Protein AF-A0A3A5AT58-F1 (afdb_monomer_lite)

Sequence (66 aa):
MDDWCDQRDWVNDGNRIYRCSKCRKRLHPREMWEEGYFKGWQLPPHKKKGHKIRAAKLRQHKIRKS

Radius of gyration: 15.73 Å; chains: 1; bounding box: 46×16×36 Å

Secondary structure (DSSP, 8-state):
---EE----EES-SSSPEE-TTT--EE--EEEEETTEEEEEEPPPEEGGGHHHHHHHHHHHHHTT-

pLDDT: mean 77.18, std 14.25, range [50.44, 94.0]

Foldseek 3Di:
DDQKDPQWDFDADQPDFDADPQQGDTFGWDFDDDPNHGPGTITDIDTCPRNVVVVVVVVVVVVVVD

Structure (mmCIF, N/CA/C/O backbone):
data_AF-A0A3A5AT58-F1
#
_entry.id   AF-A0A3A5AT58-F1
#
loop_
_atom_site.group_PDB
_atom_site.id
_atom_site.type_symbol
_atom_site.label_atom_id
_atom_site.label_alt_id
_atom_site.label_comp_id
_atom_site.label_asym_id
_atom_site.label_entity_id
_atom_site.label_seq_id
_at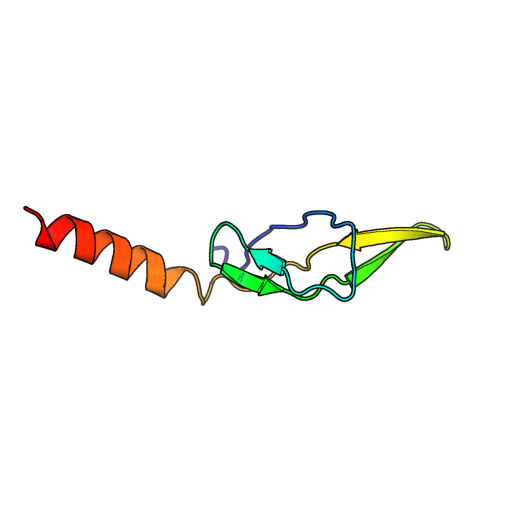om_site.pdbx_PDB_ins_code
_atom_site.Cartn_x
_atom_site.Cartn_y
_atom_site.Cartn_z
_atom_site.occupancy
_atom_site.B_iso_or_equiv
_atom_site.auth_seq_id
_atom_site.auth_comp_id
_atom_site.auth_asym_id
_atom_site.auth_atom_id
_atom_site.pdbx_PDB_model_num
ATOM 1 N N . MET A 1 1 ? 0.467 -7.378 19.824 1.00 52.91 1 MET A N 1
ATOM 2 C CA . MET A 1 1 ? 1.499 -8.083 19.052 1.00 52.91 1 MET A CA 1
ATOM 3 C C . MET A 1 1 ? 0.792 -8.580 17.795 1.00 52.91 1 MET A C 1
ATOM 5 O O . MET A 1 1 ? 0.130 -9.595 17.858 1.00 52.91 1 MET A O 1
ATOM 9 N N . ASP A 1 2 ? 0.511 -7.771 16.777 1.00 58.25 2 ASP A N 1
ATOM 10 C CA . ASP A 1 2 ? 1.437 -7.029 15.919 1.00 58.25 2 ASP A CA 1
ATOM 11 C C . ASP A 1 2 ? 0.809 -5.687 15.469 1.00 58.25 2 ASP A C 1
ATOM 13 O O . ASP A 1 2 ? -0.331 -5.673 14.985 1.00 58.25 2 ASP A O 1
ATOM 17 N N . ASP A 1 3 ? 1.489 -4.551 15.693 1.00 70.06 3 ASP A N 1
ATOM 18 C CA . ASP A 1 3 ? 0.950 -3.202 15.411 1.00 70.06 3 ASP A CA 1
ATOM 19 C C . ASP A 1 3 ? 0.958 -2.863 13.912 1.00 70.06 3 ASP A C 1
ATOM 21 O O . ASP A 1 3 ? 0.612 -1.743 13.556 1.00 70.06 3 ASP A O 1
ATOM 25 N N . TRP A 1 4 ? 1.292 -3.800 13.017 1.00 74.12 4 TRP A N 1
ATOM 26 C CA . TRP A 1 4 ? 1.322 -3.590 11.567 1.00 74.12 4 TRP A CA 1
ATOM 27 C C . TRP A 1 4 ? 0.299 -4.445 10.823 1.00 74.12 4 TRP A C 1
ATOM 29 O O . TRP A 1 4 ? -0.052 -5.545 11.228 1.00 74.12 4 TRP A O 1
ATOM 39 N N . CYS A 1 5 ? -0.305 -3.870 9.787 1.00 78.88 5 CYS A N 1
ATOM 40 C CA . CYS A 1 5 ? -1.196 -4.542 8.861 1.00 78.88 5 CYS A CA 1
ATOM 41 C C . CYS A 1 5 ? -0.359 -5.021 7.681 1.00 78.88 5 CYS A C 1
ATOM 43 O O . CYS A 1 5 ? 0.106 -4.205 6.885 1.00 78.88 5 CYS A O 1
ATOM 45 N N . ASP A 1 6 ? -0.241 -6.337 7.556 1.00 72.06 6 ASP A N 1
ATOM 46 C CA . ASP A 1 6 ? 0.614 -7.032 6.584 1.00 72.06 6 ASP A CA 1
ATOM 47 C C . ASP A 1 6 ? 0.015 -7.077 5.170 1.00 72.06 6 ASP A C 1
ATOM 49 O O . ASP A 1 6 ? 0.337 -7.942 4.363 1.00 72.06 6 ASP A O 1
ATOM 53 N N . GLN A 1 7 ? -0.915 -6.167 4.868 1.00 72.62 7 GLN A N 1
ATOM 54 C CA . GLN A 1 7 ? -1.530 -6.091 3.550 1.00 72.62 7 GLN A CA 1
ATOM 55 C C . GLN A 1 7 ? -0.485 -5.571 2.556 1.00 72.62 7 GLN A C 1
ATOM 57 O O . GLN A 1 7 ? -0.078 -4.414 2.650 1.00 72.62 7 GLN A O 1
ATOM 62 N N . ARG A 1 8 ? -0.075 -6.437 1.626 1.00 76.06 8 ARG A N 1
ATOM 63 C CA . ARG A 1 8 ? 0.897 -6.167 0.556 1.00 76.06 8 ARG A CA 1
ATOM 64 C C . ARG A 1 8 ? 0.287 -6.475 -0.809 1.00 76.06 8 ARG A C 1
ATOM 66 O O . ARG A 1 8 ? 0.850 -7.225 -1.600 1.00 76.06 8 ARG A O 1
ATOM 73 N N . ASP A 1 9 ? -0.907 -5.946 -1.050 1.00 83.69 9 ASP A N 1
ATOM 74 C CA . ASP A 1 9 ? -1.587 -6.174 -2.322 1.00 83.69 9 ASP A CA 1
ATOM 75 C C . ASP A 1 9 ? -0.848 -5.464 -3.451 1.00 83.69 9 ASP A C 1
ATOM 77 O O . ASP A 1 9 ? -0.403 -4.320 -3.302 1.00 83.69 9 ASP A O 1
ATOM 81 N N . TRP A 1 10 ? -0.767 -6.143 -4.586 1.00 89.94 10 TRP A N 1
ATOM 82 C CA . TRP A 1 10 ? -0.381 -5.536 -5.848 1.00 89.94 10 TRP A CA 1
ATOM 83 C C . TRP A 1 10 ? -1.560 -4.764 -6.427 1.00 89.94 10 TRP A C 1
ATOM 85 O O . TRP A 1 10 ? -2.714 -5.183 -6.313 1.00 89.94 10 TRP A O 1
ATOM 95 N N . VAL A 1 11 ? -1.273 -3.618 -7.028 1.00 89.44 11 VAL A N 1
ATOM 96 C CA . VAL A 1 11 ? -2.273 -2.747 -7.637 1.00 89.44 11 VAL A CA 1
ATOM 97 C C . VAL A 1 11 ? -1.803 -2.272 -9.003 1.00 89.44 11 VAL A C 1
ATOM 99 O O . VAL A 1 11 ? -0.612 -2.250 -9.301 1.00 89.44 11 VAL A O 1
ATOM 102 N N . ASN A 1 12 ? -2.763 -1.881 -9.833 1.00 87.06 12 ASN A N 1
ATOM 103 C CA . ASN A 1 12 ? -2.496 -1.552 -11.231 1.00 87.06 12 ASN A CA 1
ATOM 104 C C . ASN A 1 12 ? -2.024 -0.104 -11.436 1.00 87.06 12 ASN A C 1
ATOM 106 O O . ASN A 1 12 ? -1.433 0.194 -12.465 1.00 87.06 12 ASN A O 1
ATOM 110 N N . ASP A 1 13 ? -2.294 0.798 -10.489 1.00 89.56 13 ASP A N 1
ATOM 111 C CA . ASP A 1 13 ? -2.071 2.239 -10.642 1.00 89.56 13 ASP A CA 1
ATOM 112 C C . ASP A 1 13 ? -1.324 2.793 -9.423 1.00 89.56 13 ASP A C 1
ATOM 114 O O . ASP A 1 13 ? -1.793 2.645 -8.298 1.00 89.56 13 ASP A O 1
ATOM 118 N N . GLY A 1 14 ? -0.171 3.431 -9.635 1.00 88.94 14 GLY A N 1
ATOM 119 C CA . GLY A 1 14 ? 0.636 4.053 -8.581 1.00 88.94 14 GLY A CA 1
ATOM 120 C C . GLY A 1 14 ? 0.154 5.422 -8.107 1.00 88.94 14 GLY A C 1
ATOM 121 O O . GLY A 1 14 ? 0.445 5.826 -6.983 1.00 88.94 14 GLY A O 1
ATOM 122 N N . ASN A 1 15 ? -0.617 6.121 -8.938 1.00 89.69 15 ASN A N 1
ATOM 123 C CA . ASN A 1 15 ? -1.088 7.482 -8.686 1.00 89.69 15 ASN A CA 1
ATOM 124 C C . ASN A 1 15 ? -2.438 7.507 -7.965 1.00 89.69 15 ASN A C 1
ATOM 126 O O . ASN A 1 15 ? -2.859 8.535 -7.426 1.00 89.69 15 ASN A O 1
ATOM 130 N N . ARG A 1 16 ? -3.133 6.369 -7.919 1.00 90.38 16 ARG A N 1
ATOM 131 C CA . ARG A 1 16 ? -4.409 6.246 -7.222 1.00 90.38 16 ARG A CA 1
ATOM 132 C C . ARG A 1 16 ? -4.220 6.018 -5.722 1.00 90.38 16 ARG A C 1
ATOM 134 O O . ARG A 1 16 ? -3.409 5.217 -5.268 1.00 90.38 16 ARG A O 1
ATOM 141 N N . ILE A 1 17 ? -5.070 6.666 -4.925 1.00 90.12 17 ILE A N 1
ATOM 142 C CA . ILE A 1 17 ? -5.162 6.405 -3.485 1.00 90.12 17 ILE A CA 1
ATOM 143 C C . ILE A 1 17 ? -6.000 5.147 -3.240 1.00 90.12 17 ILE A C 1
ATOM 145 O O . ILE A 1 17 ? -7.205 5.125 -3.509 1.00 90.12 17 ILE A O 1
ATOM 149 N N . TYR A 1 18 ? -5.389 4.131 -2.637 1.00 88.19 18 TYR A N 1
ATOM 150 C CA . TYR A 1 18 ? -6.066 2.903 -2.221 1.00 88.19 18 TYR A CA 1
ATOM 151 C C . TYR A 1 18 ? -6.448 2.954 -0.747 1.00 88.19 18 TYR A C 1
ATOM 153 O O . TYR A 1 18 ? -5.945 3.761 0.038 1.00 88.19 18 TYR A O 1
ATOM 161 N N . ARG A 1 19 ? -7.376 2.083 -0.346 1.00 86.38 19 ARG A N 1
ATOM 162 C CA . ARG A 1 19 ? -7.787 1.942 1.051 1.00 86.38 19 ARG A CA 1
ATOM 163 C C 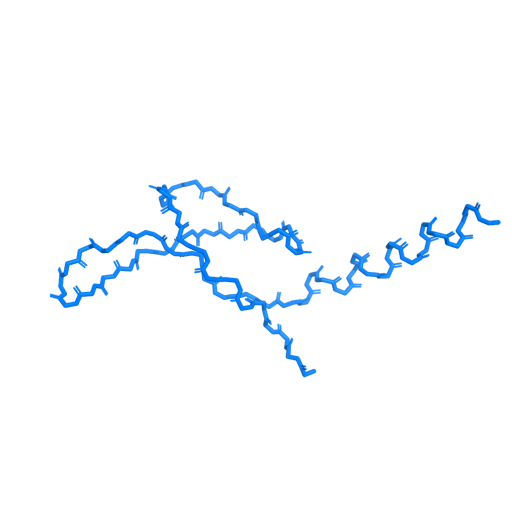. ARG A 1 19 ? -7.573 0.509 1.502 1.00 86.38 19 ARG A C 1
ATOM 165 O O . ARG A 1 19 ? -8.069 -0.413 0.867 1.00 86.38 19 ARG A O 1
ATOM 172 N N . CYS A 1 20 ? -6.900 0.335 2.635 1.00 83.06 20 CYS A N 1
ATOM 173 C CA . CYS A 1 20 ? -6.804 -0.967 3.293 1.00 83.06 20 CYS A CA 1
ATOM 174 C C . CYS A 1 20 ? -8.212 -1.535 3.540 1.00 83.06 20 CYS A C 1
ATOM 176 O O . CYS A 1 20 ? -9.057 -0.848 4.117 1.00 83.06 20 CYS A O 1
ATOM 178 N N . SER A 1 21 ? -8.483 -2.780 3.156 1.00 76.06 21 SER A N 1
ATOM 179 C CA . SER A 1 21 ? -9.814 -3.382 3.337 1.00 76.06 21 SER A CA 1
ATOM 180 C C . SER A 1 21 ? -10.151 -3.556 4.824 1.00 76.06 21 SER A C 1
ATOM 182 O O . SER A 1 21 ? -11.287 -3.342 5.258 1.00 76.06 21 SER A O 1
ATOM 184 N N . LYS A 1 22 ? -9.127 -3.833 5.640 1.00 75.94 22 LYS A N 1
ATOM 185 C CA . LYS A 1 22 ? -9.253 -4.087 7.081 1.00 75.94 22 LYS A CA 1
ATOM 186 C C . LYS A 1 22 ? -9.499 -2.805 7.882 1.00 75.94 22 LYS A C 1
ATOM 188 O O . LYS A 1 22 ? -10.338 -2.789 8.784 1.00 75.94 22 LYS A O 1
ATOM 193 N N . CYS A 1 23 ? -8.824 -1.701 7.553 1.00 77.44 23 CYS A N 1
ATOM 194 C CA . CYS A 1 23 ? -8.894 -0.470 8.360 1.00 77.44 23 CYS A CA 1
ATOM 195 C C . CYS A 1 23 ? -9.258 0.807 7.626 1.00 77.44 23 CYS A C 1
ATOM 197 O O . CYS A 1 23 ? -9.435 1.845 8.262 1.00 77.44 23 CYS A O 1
ATOM 199 N N . ARG A 1 24 ? -9.406 0.737 6.305 1.00 77.75 24 ARG A N 1
ATOM 200 C CA . ARG A 1 24 ? -9.712 1.860 5.412 1.00 77.75 24 ARG A CA 1
ATOM 201 C C . ARG A 1 24 ? -8.689 2.993 5.449 1.00 77.75 24 ARG A C 1
ATOM 203 O O . ARG A 1 24 ? -8.985 4.085 4.965 1.00 77.75 24 ARG A O 1
ATOM 210 N N . LYS A 1 25 ? -7.490 2.749 5.994 1.00 83.62 25 LYS A N 1
ATOM 211 C CA . LYS A 1 25 ? -6.376 3.696 5.913 1.00 83.62 25 LYS A CA 1
ATOM 212 C C . LYS A 1 25 ? -6.051 3.941 4.444 1.00 83.62 25 LYS A C 1
ATOM 214 O O . LYS A 1 25 ? -5.997 2.990 3.666 1.00 83.62 25 LYS A O 1
ATOM 219 N N . ARG A 1 26 ? -5.867 5.213 4.093 1.00 87.69 26 ARG A N 1
ATOM 220 C CA . ARG A 1 26 ? -5.408 5.631 2.768 1.00 87.69 26 ARG A CA 1
ATOM 221 C C . ARG A 1 26 ? -3.952 5.215 2.599 1.00 87.69 26 ARG A C 1
ATOM 223 O O . ARG A 1 26 ? -3.134 5.533 3.463 1.00 87.69 26 ARG A O 1
ATOM 230 N N . LEU A 1 27 ? -3.669 4.493 1.528 1.00 88.44 27 LEU A N 1
ATOM 231 C CA . LEU A 1 27 ? -2.352 3.994 1.173 1.00 88.44 27 LEU A CA 1
ATOM 232 C C . LEU A 1 27 ? -2.026 4.470 -0.236 1.00 88.44 27 LEU A C 1
ATOM 234 O O . LEU A 1 27 ? -2.865 4.374 -1.132 1.00 88.44 27 LEU A O 1
ATOM 238 N N . HIS A 1 28 ? -0.807 4.969 -0.388 1.00 90.69 28 HIS A N 1
ATOM 239 C CA . HIS A 1 28 ? -0.219 5.248 -1.686 1.00 90.69 28 HIS A CA 1
ATOM 240 C C . HIS A 1 28 ? 0.643 4.039 -2.052 1.00 90.69 28 HIS A C 1
ATOM 242 O O . HIS A 1 28 ? 1.461 3.626 -1.216 1.00 90.69 28 HIS A O 1
ATOM 248 N N . PRO A 1 29 ? 0.419 3.430 -3.222 1.00 92.62 29 PRO A N 1
ATOM 249 C CA . PRO A 1 29 ? 1.254 2.343 -3.705 1.00 92.62 29 PRO A CA 1
ATOM 250 C C . PRO A 1 29 ? 2.700 2.802 -3.876 1.00 92.62 29 PRO A C 1
ATOM 252 O O . PRO A 1 29 ? 2.973 3.987 -4.058 1.00 92.62 29 PRO A O 1
ATOM 255 N N . ARG A 1 30 ? 3.632 1.858 -3.796 1.00 90.88 30 ARG A N 1
ATOM 256 C CA . ARG A 1 30 ? 5.049 2.090 -4.077 1.00 90.88 30 ARG A CA 1
ATOM 257 C C . ARG A 1 30 ? 5.462 1.280 -5.287 1.00 90.88 30 ARG A C 1
ATOM 259 O O . ARG A 1 30 ? 4.986 0.156 -5.450 1.00 90.88 30 ARG A O 1
ATOM 266 N N . GLU A 1 31 ? 6.346 1.850 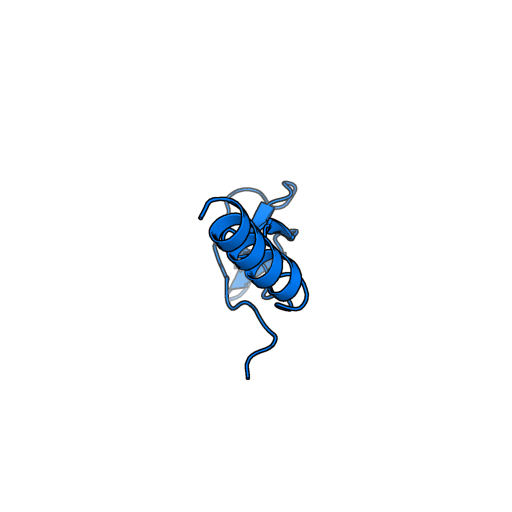-6.092 1.00 93.06 31 GLU A N 1
ATOM 267 C CA . GLU A 1 31 ? 7.002 1.122 -7.171 1.00 93.06 31 GLU A CA 1
ATOM 268 C C . GLU A 1 31 ? 7.795 -0.033 -6.582 1.00 93.06 31 GLU A C 1
ATOM 270 O O . GLU A 1 31 ? 8.549 0.132 -5.619 1.00 93.06 31 GLU A O 1
ATOM 275 N N . MET A 1 32 ? 7.611 -1.204 -7.168 1.00 92.19 32 MET A N 1
ATOM 276 C CA . MET A 1 32 ? 8.396 -2.381 -6.869 1.00 92.19 32 MET A CA 1
ATOM 277 C C . MET A 1 32 ? 9.224 -2.721 -8.094 1.00 92.19 32 MET A C 1
ATOM 279 O O . MET A 1 32 ? 8.697 -2.913 -9.191 1.00 92.19 32 MET A O 1
ATOM 283 N N . TRP A 1 33 ? 10.523 -2.821 -7.862 1.00 91.44 33 TRP A N 1
ATOM 284 C CA . TRP A 1 33 ? 11.514 -3.201 -8.850 1.00 91.44 33 TRP A CA 1
ATOM 285 C C . TRP A 1 33 ? 12.131 -4.528 -8.417 1.00 91.44 33 TRP A C 1
ATOM 287 O O . TRP A 1 33 ? 12.426 -4.715 -7.236 1.00 91.44 33 TRP A O 1
ATOM 297 N N . GLU A 1 34 ? 12.298 -5.452 -9.352 1.00 91.06 34 GLU A N 1
ATOM 298 C CA . GLU A 1 34 ? 12.924 -6.753 -9.121 1.00 91.06 34 GLU A CA 1
ATOM 299 C C . GLU A 1 34 ? 13.992 -6.959 -10.190 1.00 91.06 34 GLU A C 1
ATOM 301 O O . GLU A 1 34 ? 13.705 -6.844 -11.377 1.00 91.06 34 GLU A O 1
ATOM 306 N N . GLU A 1 35 ? 15.241 -7.159 -9.761 1.00 91.75 35 GLU A N 1
ATOM 307 C CA . GLU A 1 35 ? 16.398 -7.342 -10.655 1.00 91.75 35 GLU A CA 1
ATOM 308 C C . GLU A 1 35 ? 16.547 -6.238 -11.725 1.00 91.75 35 GLU A C 1
ATOM 310 O O . GLU A 1 35 ? 16.997 -6.476 -12.840 1.00 91.75 35 GLU A O 1
ATOM 315 N N . GLY A 1 36 ? 16.159 -5.005 -11.381 1.00 92.12 36 GLY A N 1
ATOM 316 C CA . GLY A 1 36 ? 16.211 -3.850 -12.285 1.00 92.12 36 GLY A CA 1
ATOM 317 C C . GLY A 1 36 ? 14.990 -3.689 -13.196 1.00 92.12 36 GLY A C 1
ATOM 318 O O . GLY A 1 36 ? 14.893 -2.684 -13.895 1.00 92.12 36 GLY A O 1
ATOM 319 N N . TYR A 1 37 ? 14.024 -4.607 -13.147 1.00 91.75 37 TYR A N 1
ATOM 320 C CA . TYR A 1 37 ? 12.781 -4.525 -13.909 1.00 91.75 37 TYR A CA 1
ATOM 321 C C . TYR A 1 37 ? 11.633 -3.996 -13.055 1.00 91.75 37 TYR A C 1
ATOM 323 O O . TYR A 1 37 ? 11.451 -4.394 -11.901 1.00 91.75 37 TYR A O 1
ATOM 331 N N . PHE A 1 38 ? 10.824 -3.111 -13.637 1.00 91.19 38 PHE A N 1
ATOM 332 C CA . PHE A 1 38 ? 9.601 -2.645 -13.000 1.00 91.19 38 PHE A CA 1
ATOM 333 C C . PHE A 1 38 ? 8.589 -3.793 -12.919 1.00 91.19 38 PHE A C 1
ATOM 335 O O . PHE A 1 38 ? 8.083 -4.266 -13.936 1.00 91.19 38 PHE A O 1
ATOM 342 N N . LYS A 1 39 ? 8.290 -4.237 -11.696 1.00 91.94 39 LYS A N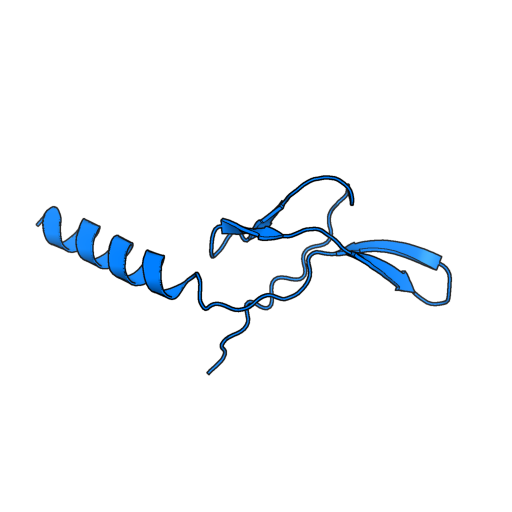 1
ATOM 343 C CA . LYS A 1 39 ? 7.382 -5.359 -11.421 1.00 91.94 39 LYS A CA 1
ATOM 344 C C . LYS A 1 39 ? 5.938 -4.905 -11.213 1.00 91.94 39 LYS A C 1
ATOM 346 O O . LYS A 1 39 ? 5.012 -5.690 -11.396 1.00 91.94 39 LYS A O 1
ATOM 351 N N . GLY A 1 40 ? 5.736 -3.649 -10.819 1.00 92.56 40 GLY A N 1
ATOM 352 C CA . GLY A 1 40 ? 4.414 -3.072 -10.594 1.00 92.56 40 GLY A CA 1
ATOM 353 C C . GLY A 1 40 ? 4.343 -2.229 -9.328 1.00 92.56 40 GLY A C 1
ATOM 354 O O . GLY A 1 40 ? 5.355 -1.841 -8.746 1.00 92.56 40 GLY A O 1
ATOM 355 N N . TRP A 1 41 ? 3.119 -1.976 -8.874 1.00 94.00 41 TRP A N 1
ATOM 356 C CA . TRP A 1 41 ? 2.853 -1.175 -7.686 1.00 94.00 41 TRP A CA 1
ATOM 357 C C . TRP A 1 41 ? 2.370 -2.056 -6.538 1.00 94.00 41 TRP A C 1
ATOM 359 O O . TRP A 1 41 ? 1.450 -2.854 -6.712 1.00 94.00 41 TRP A O 1
ATOM 369 N N . GLN A 1 42 ? 2.941 -1.891 -5.346 1.00 92.25 42 GLN A N 1
ATOM 370 C CA . GLN A 1 42 ? 2.522 -2.630 -4.153 1.00 92.25 42 GLN A CA 1
ATOM 371 C C . GLN A 1 42 ? 2.110 -1.680 -3.031 1.00 92.25 42 GLN A C 1
ATOM 373 O O . GLN A 1 42 ? 2.770 -0.674 -2.755 1.00 92.25 42 GLN A O 1
ATOM 378 N N . LEU A 1 43 ? 1.015 -2.008 -2.345 1.00 89.31 43 LEU A N 1
ATOM 379 C CA . LEU A 1 43 ? 0.609 -1.290 -1.143 1.00 89.31 43 LEU A CA 1
ATOM 380 C C . LEU A 1 43 ? 1.603 -1.567 -0.006 1.00 89.31 43 LEU A C 1
ATOM 382 O O . LEU A 1 43 ? 1.861 -2.730 0.312 1.00 89.31 43 LEU A O 1
ATOM 386 N N . PRO A 1 44 ? 2.151 -0.525 0.642 1.00 86.31 44 PRO A N 1
ATOM 387 C CA . PRO A 1 44 ? 3.102 -0.724 1.719 1.00 86.31 44 PRO A CA 1
ATOM 388 C C . PRO A 1 44 ? 2.409 -1.245 2.991 1.00 86.31 44 PRO A C 1
ATOM 390 O O . PRO A 1 44 ? 1.253 -0.883 3.272 1.00 86.31 44 PRO A O 1
ATOM 393 N N . PRO A 1 45 ? 3.132 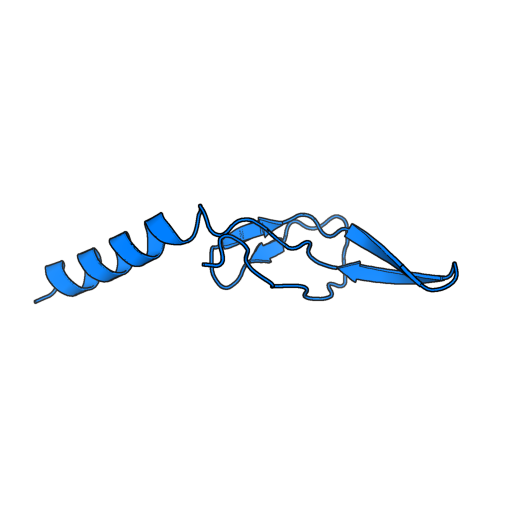-2.014 3.829 1.00 85.69 45 PRO A N 1
ATOM 394 C CA . PRO A 1 45 ? 2.654 -2.344 5.164 1.00 85.69 45 PRO A CA 1
ATOM 395 C C . PRO A 1 45 ? 2.408 -1.057 5.963 1.00 85.69 45 PRO A C 1
ATOM 397 O O . PRO A 1 45 ? 3.081 -0.038 5.787 1.00 85.69 45 PRO A O 1
ATOM 400 N N . HIS A 1 46 ? 1.417 -1.072 6.855 1.00 82.94 46 HIS A N 1
ATOM 401 C CA . HIS A 1 46 ? 1.030 0.127 7.606 1.00 82.94 46 HIS A CA 1
ATOM 402 C C . HIS A 1 46 ? 0.572 -0.179 9.028 1.00 82.94 46 HIS A C 1
ATOM 404 O O . HIS A 1 46 ? -0.046 -1.204 9.284 1.00 82.94 46 HIS A O 1
ATOM 410 N N . LYS A 1 47 ? 0.792 0.755 9.962 1.00 77.19 47 LYS A N 1
ATOM 411 C CA . LYS A 1 47 ? 0.385 0.567 11.363 1.00 77.19 47 LYS A CA 1
ATOM 412 C C . LYS A 1 47 ? -1.130 0.382 11.544 1.00 77.19 47 LYS A C 1
ATOM 414 O O . LYS A 1 47 ? -1.927 1.201 11.067 1.00 77.19 47 LYS A O 1
ATOM 419 N N . LYS A 1 48 ? -1.507 -0.622 12.343 1.00 74.38 48 LYS A N 1
ATOM 420 C CA . LYS A 1 48 ? -2.861 -0.952 12.807 1.00 74.38 48 LYS A CA 1
ATOM 421 C C . LYS A 1 48 ? -3.431 0.052 13.808 1.00 74.38 48 LYS A C 1
ATOM 423 O O . LYS A 1 48 ? -4.580 -0.113 14.207 1.00 74.38 48 LYS A O 1
ATOM 428 N N . LYS A 1 49 ? -2.715 1.114 14.202 1.00 66.50 49 LYS A N 1
ATOM 429 C CA . LYS A 1 49 ? -3.235 2.152 15.122 1.00 66.50 49 LYS A CA 1
ATOM 430 C C . LYS A 1 49 ? -4.631 2.686 14.719 1.00 66.50 49 LYS A C 1
ATOM 432 O O . LYS A 1 49 ? -5.435 2.997 15.591 1.00 66.50 49 LYS A O 1
ATOM 437 N N . GLY A 1 50 ? -4.981 2.685 13.424 1.00 58.81 50 GLY A N 1
ATOM 438 C CA . GLY A 1 50 ? -6.332 3.011 12.922 1.00 58.81 50 GLY A CA 1
ATOM 439 C C . GLY A 1 50 ? -7.406 1.907 13.051 1.00 58.81 50 GLY A C 1
ATOM 440 O O . GLY A 1 50 ? -8.594 2.190 12.925 1.00 58.81 50 GLY A O 1
ATOM 441 N N . HIS A 1 51 ? -7.032 0.654 13.324 1.00 62.09 51 HIS A N 1
ATOM 442 C CA . HIS A 1 51 ? -7.949 -0.484 13.496 1.00 62.09 51 HIS A CA 1
ATOM 443 C C . HIS A 1 51 ? -8.674 -0.425 14.848 1.00 62.09 51 HIS A C 1
ATOM 445 O O . HIS A 1 51 ? -9.861 -0.751 14.927 1.00 62.09 51 HIS A O 1
ATOM 451 N N . LYS A 1 52 ? -7.977 0.014 15.911 1.00 55.56 52 LYS A N 1
ATOM 452 C CA . LYS A 1 52 ? -8.498 0.013 17.291 1.00 55.56 52 LYS A CA 1
ATOM 453 C C . LYS A 1 52 ? -9.770 0.860 17.448 1.00 55.56 52 LYS A C 1
ATOM 455 O O . LYS A 1 52 ? -10.672 0.459 18.176 1.00 55.56 52 LYS A O 1
ATOM 460 N N . ILE A 1 53 ? -9.909 1.949 16.686 1.00 56.97 53 ILE A N 1
ATOM 461 C CA . ILE A 1 53 ? -11.105 2.812 16.726 1.00 56.97 53 ILE A CA 1
ATOM 462 C C . ILE A 1 53 ? -12.336 2.083 16.165 1.00 56.97 53 ILE A C 1
ATOM 464 O O . ILE A 1 53 ? -13.440 2.216 16.691 1.00 56.97 53 ILE A O 1
ATOM 468 N N . ARG A 1 54 ? -12.173 1.283 15.103 1.00 55.69 54 ARG A N 1
ATOM 469 C CA . ARG A 1 54 ? -13.309 0.639 14.430 1.00 55.69 54 ARG A CA 1
ATOM 470 C C . ARG A 1 54 ? -13.789 -0.604 15.172 1.00 55.69 54 ARG A C 1
ATOM 472 O O . ARG A 1 54 ? -14.993 -0.788 15.270 1.00 55.69 54 ARG A O 1
ATOM 479 N N . ALA A 1 55 ? -12.887 -1.407 15.741 1.00 57.56 55 ALA A N 1
ATOM 480 C CA . ALA A 1 55 ? -13.277 -2.569 16.546 1.00 57.56 55 ALA A CA 1
ATOM 481 C C . ALA A 1 55 ? -14.065 -2.165 17.808 1.00 57.56 55 ALA A C 1
ATOM 483 O O . ALA A 1 55 ? -15.012 -2.853 18.182 1.00 57.56 55 ALA A O 1
ATOM 484 N N . ALA A 1 56 ? -13.714 -1.035 18.432 1.00 59.31 56 ALA A N 1
ATOM 485 C CA . ALA A 1 56 ? -14.479 -0.466 19.541 1.00 59.31 56 ALA A CA 1
ATOM 486 C C . ALA A 1 56 ? -15.858 0.044 19.081 1.00 59.31 56 ALA A C 1
ATOM 488 O O . ALA A 1 56 ? -16.875 -0.331 19.661 1.00 59.31 56 ALA A O 1
ATOM 489 N N . LYS A 1 57 ? -15.917 0.811 17.979 1.00 59.00 57 LYS A N 1
ATOM 490 C CA . LYS A 1 57 ? -17.187 1.317 17.421 1.00 59.00 57 LYS A CA 1
ATOM 491 C C . LYS A 1 57 ? -18.125 0.207 16.925 1.00 59.00 57 LYS A C 1
ATOM 493 O O . LYS A 1 57 ? -19.333 0.310 17.103 1.00 59.00 57 LYS A O 1
ATOM 498 N N . LEU A 1 58 ? -17.594 -0.866 16.329 1.00 59.41 58 LEU A N 1
ATOM 499 C CA . LEU A 1 58 ? -18.394 -2.006 15.862 1.00 59.41 58 LEU A CA 1
ATOM 500 C C . LEU A 1 58 ? -19.010 -2.779 17.041 1.00 59.41 58 LEU A C 1
ATOM 502 O O . LEU A 1 58 ? -20.163 -3.197 16.957 1.00 59.41 58 LEU A O 1
ATOM 506 N N . ARG A 1 59 ? -18.263 -2.927 18.148 1.00 57.78 59 ARG A N 1
ATOM 507 C CA . ARG A 1 59 ? -18.785 -3.499 19.399 1.00 57.78 59 ARG A CA 1
ATOM 508 C C . ARG A 1 59 ? -19.878 -2.618 20.005 1.00 57.78 59 ARG A C 1
ATOM 510 O O . ARG A 1 59 ? -20.946 -3.132 20.310 1.00 57.78 59 ARG A O 1
ATOM 517 N N . GLN A 1 60 ? -19.665 -1.303 20.087 1.00 58.09 60 GLN A N 1
ATOM 518 C CA . GLN A 1 60 ? -20.679 -0.366 20.591 1.00 58.09 60 GLN A CA 1
ATOM 519 C C . GLN A 1 60 ? -21.971 -0.380 19.757 1.00 58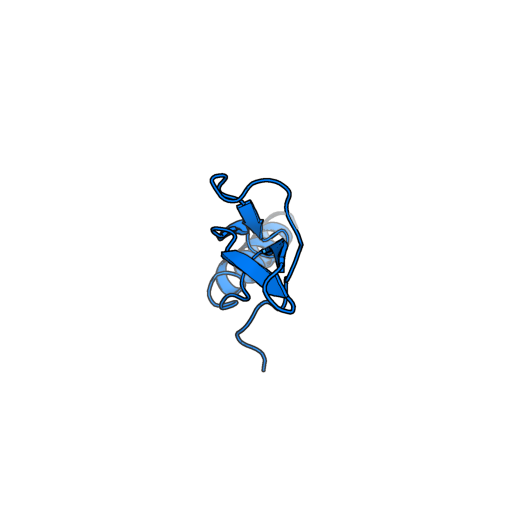.09 60 GLN A C 1
ATOM 521 O O . GLN A 1 60 ? -23.060 -0.346 20.320 1.00 58.09 60 GLN A O 1
ATOM 526 N N . HIS A 1 61 ? -21.880 -0.486 18.427 1.00 57.34 61 HIS A N 1
ATOM 527 C CA . HIS A 1 61 ? -23.068 -0.556 17.570 1.00 57.34 61 HIS A CA 1
ATOM 528 C C . HIS A 1 61 ? -23.874 -1.853 17.755 1.00 57.34 61 HIS A C 1
ATOM 530 O O . HIS A 1 61 ? -25.096 -1.818 17.648 1.00 57.34 61 HIS A O 1
ATOM 536 N N . LYS A 1 62 ? -23.223 -2.993 18.034 1.00 56.50 62 LYS A N 1
ATOM 537 C CA . LYS A 1 62 ? -23.935 -4.243 18.361 1.00 56.50 62 LYS A CA 1
ATOM 538 C C . LYS A 1 62 ? -24.644 -4.162 19.714 1.00 56.50 62 LYS A C 1
ATOM 540 O O . LYS A 1 62 ? -25.768 -4.623 19.809 1.00 56.50 62 LYS A O 1
ATOM 545 N N . ILE A 1 63 ? -24.016 -3.538 20.713 1.00 57.78 63 ILE A N 1
ATOM 546 C CA . ILE A 1 63 ? -24.595 -3.386 22.058 1.00 57.78 63 ILE A CA 1
ATOM 547 C C . ILE A 1 63 ? -25.813 -2.449 22.041 1.00 57.78 63 ILE A C 1
ATOM 549 O O . ILE A 1 63 ? -26.790 -2.715 22.720 1.00 57.78 63 ILE A O 1
ATOM 553 N N . ARG A 1 64 ? -25.805 -1.381 21.231 1.00 56.78 64 ARG A N 1
ATOM 554 C CA . ARG A 1 64 ? -26.907 -0.396 21.179 1.00 56.78 64 ARG A CA 1
ATOM 555 C C . ARG A 1 64 ? -28.160 -0.858 20.415 1.00 56.78 64 ARG A C 1
ATOM 557 O O . ARG A 1 64 ? -29.085 -0.070 20.255 1.00 56.78 64 ARG A O 1
ATOM 564 N N . LYS A 1 65 ? -28.154 -2.070 19.857 1.00 54.50 65 LYS A N 1
ATOM 565 C CA . LYS A 1 65 ? -29.297 -2.669 19.143 1.00 54.50 65 LYS A CA 1
ATOM 566 C C . LYS A 1 65 ? -29.906 -3.870 19.882 1.00 54.50 65 LYS A C 1
ATOM 568 O O . LYS A 1 65 ? -30.795 -4.503 19.319 1.00 54.50 65 LYS A O 1
ATOM 573 N N . SER A 1 66 ? -29.413 -4.192 21.078 1.00 50.44 66 SER A N 1
ATOM 574 C CA . SER A 1 66 ? -30.042 -5.143 22.002 1.00 50.44 66 SER A CA 1
ATOM 575 C C . SER A 1 66 ? -30.828 -4.401 23.066 1.00 50.44 66 SER A C 1
ATOM 577 O O . SER A 1 66 ? -30.441 -3.250 23.369 1.00 50.44 66 SER A O 1
#